Protein AF-A0A222WRU5-F1 (afdb_monomer_lite)

Organism: NCBI:txid172713

Radius of gyration: 14.09 Å; chains: 1; bounding box: 46×35×27 Å

Sequence (69 aa):
MGECKDGSFKRNFALDEAQASIRAARFAPDLASIERMTLLRDAITRLKSADLRIRDVKGVLYIEEVSIS

Foldseek 3Di:
DDPDPPLVVLQVVLLVQLLVLQCCLPPVPPADPVSSVVSNVSSVVSCVVSVHDCVNCVVVSPPDDPPPD

Structure (mmCIF, N/CA/C/O backbone):
data_AF-A0A222WRU5-F1
#
_entry.id   AF-A0A222WRU5-F1
#
loop_
_atom_site.group_PDB
_atom_site.id
_atom_site.type_symbol
_atom_site.label_atom_id
_atom_site.label_alt_id
_atom_site.label_comp_id
_atom_site.label_asym_id
_atom_site.label_entity_id
_atom_site.label_seq_id
_atom_site.pdbx_PDB_ins_code
_atom_site.Cartn_x
_atom_site.Cartn_y
_atom_site.Cartn_z
_atom_site.occupancy
_atom_site.B_iso_or_equiv
_atom_site.auth_seq_id
_atom_site.auth_comp_id
_atom_site.auth_asym_id
_atom_site.auth_atom_id
_atom_site.pdbx_PDB_model_num
ATOM 1 N N . MET A 1 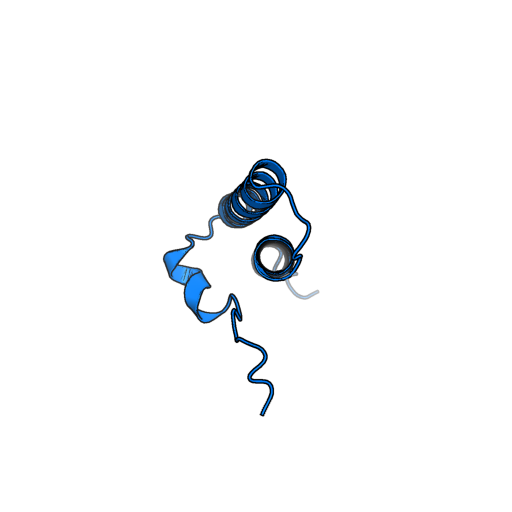1 ? -33.714 4.202 8.039 1.00 39.16 1 MET A N 1
ATOM 2 C CA . MET A 1 1 ? -32.528 4.639 7.272 1.00 39.16 1 MET A CA 1
ATOM 3 C C . MET A 1 1 ? -31.313 4.221 8.089 1.00 39.16 1 MET A C 1
ATOM 5 O O . MET A 1 1 ? -31.147 4.750 9.177 1.00 39.16 1 MET A O 1
ATOM 9 N N . GLY A 1 2 ? -30.590 3.177 7.678 1.00 47.41 2 GLY A N 1
ATOM 10 C CA . GLY A 1 2 ? -29.458 2.648 8.448 1.00 47.41 2 GLY A CA 1
ATOM 11 C C . GLY A 1 2 ? -28.244 3.567 8.341 1.00 47.41 2 GLY A C 1
ATOM 12 O O . GLY A 1 2 ? -27.980 4.099 7.267 1.00 47.41 2 GLY A O 1
ATOM 13 N N . GLU A 1 3 ? -27.531 3.763 9.446 1.00 51.34 3 GLU A N 1
ATOM 14 C CA . GLU A 1 3 ? -26.284 4.523 9.478 1.00 51.34 3 GLU A CA 1
ATOM 15 C C . GLU A 1 3 ? -25.269 3.874 8.528 1.00 51.34 3 GLU A C 1
ATOM 17 O O . GLU A 1 3 ? -24.770 2.772 8.776 1.00 51.34 3 GLU A O 1
ATOM 22 N N . CYS A 1 4 ? -24.980 4.530 7.402 1.00 52.22 4 CYS A N 1
ATOM 23 C CA . CYS A 1 4 ? -23.892 4.114 6.531 1.00 52.22 4 CYS A CA 1
ATOM 24 C C . CYS A 1 4 ? -22.601 4.224 7.340 1.00 52.22 4 CYS A C 1
ATOM 26 O O . CYS A 1 4 ? -22.190 5.317 7.725 1.00 52.22 4 CYS A O 1
ATOM 28 N N . LYS A 1 5 ? -21.982 3.075 7.623 1.00 58.72 5 LYS A N 1
ATOM 29 C CA . LYS A 1 5 ? -20.708 2.946 8.335 1.00 58.72 5 LYS A CA 1
ATOM 30 C C . LYS A 1 5 ? -19.562 3.534 7.498 1.00 58.72 5 LYS A C 1
ATOM 32 O O . LYS A 1 5 ? -18.723 2.795 6.986 1.00 58.72 5 LYS A O 1
ATOM 37 N N . ASP A 1 6 ? -19.534 4.857 7.359 1.00 62.25 6 ASP A N 1
ATOM 38 C CA . ASP A 1 6 ? -18.585 5.635 6.548 1.00 62.25 6 ASP A CA 1
ATOM 39 C C . ASP A 1 6 ? -17.124 5.262 6.860 1.00 62.25 6 ASP A C 1
ATOM 41 O O . ASP A 1 6 ? -16.319 5.024 5.959 1.00 62.25 6 ASP A O 1
ATOM 45 N N . GLY A 1 7 ? -16.809 5.061 8.145 1.00 63.78 7 GLY A N 1
ATOM 46 C CA . GLY A 1 7 ? -15.479 4.632 8.588 1.00 63.78 7 GLY A CA 1
ATOM 47 C C . GLY A 1 7 ? -15.096 3.205 8.175 1.00 63.78 7 GLY A C 1
ATOM 48 O O . GLY A 1 7 ? -13.929 2.941 7.896 1.00 63.78 7 GLY A O 1
ATOM 49 N N . SER A 1 8 ? -16.057 2.277 8.081 1.00 73.81 8 SER A N 1
ATOM 50 C CA . SER A 1 8 ? -15.774 0.898 7.651 1.00 73.81 8 SER A CA 1
ATOM 51 C C . SER A 1 8 ? -15.515 0.825 6.151 1.00 73.81 8 SER A C 1
ATOM 53 O O . SER A 1 8 ? -14.644 0.071 5.722 1.00 73.81 8 SER A O 1
ATOM 55 N N . PHE A 1 9 ? -16.253 1.607 5.360 1.00 76.38 9 PHE A N 1
ATOM 56 C CA . PHE A 1 9 ? -16.048 1.680 3.917 1.00 76.38 9 PHE A CA 1
ATOM 57 C C . PHE A 1 9 ? -14.678 2.285 3.586 1.00 76.38 9 PHE A C 1
ATOM 59 O O . PHE A 1 9 ? -13.907 1.673 2.851 1.00 76.38 9 PHE A O 1
ATOM 66 N N . LYS A 1 10 ? -14.327 3.419 4.212 1.00 79.19 10 LYS A N 1
ATOM 67 C CA . LYS A 1 10 ? -13.003 4.051 4.059 1.00 79.19 10 LYS A CA 1
ATOM 68 C C . LYS A 1 10 ? -11.857 3.117 4.440 1.00 79.19 10 LYS A C 1
ATOM 70 O O . LYS A 1 10 ? -10.863 3.047 3.724 1.00 79.19 10 LYS A O 1
ATOM 75 N N . ARG A 1 11 ? -12.009 2.370 5.539 1.00 82.62 11 ARG A N 1
ATOM 76 C CA . ARG A 1 11 ? -11.023 1.376 5.981 1.00 82.62 11 ARG A CA 1
ATOM 77 C C . ARG A 1 11 ? -10.812 0.276 4.944 1.00 82.62 11 ARG A C 1
ATOM 79 O O . ARG A 1 11 ? -9.670 -0.009 4.604 1.00 82.62 11 ARG A O 1
ATOM 86 N N . ASN A 1 12 ? -11.892 -0.331 4.455 1.00 84.88 12 ASN A N 1
ATOM 87 C CA . ASN A 1 12 ? -11.804 -1.425 3.486 1.00 84.88 12 ASN A CA 1
ATOM 88 C C . ASN A 1 12 ? -11.227 -0.948 2.150 1.00 84.88 12 ASN A C 1
ATOM 90 O O . ASN A 1 12 ? -10.336 -1.591 1.611 1.00 84.88 12 ASN A O 1
ATOM 94 N N . PHE A 1 13 ? -11.641 0.231 1.684 1.00 88.56 13 PHE A N 1
ATOM 95 C CA . PHE A 1 13 ? -11.096 0.832 0.471 1.00 88.56 13 PHE A CA 1
ATOM 96 C C . PHE A 1 13 ? -9.584 1.086 0.582 1.00 88.56 13 PHE A C 1
ATOM 98 O O . PHE A 1 13 ? -8.812 0.656 -0.271 1.00 88.56 13 PHE A O 1
ATOM 105 N N . ALA A 1 14 ? -9.135 1.699 1.683 1.00 89.94 14 ALA A N 1
ATOM 106 C CA . ALA A 1 14 ? -7.712 1.933 1.916 1.00 89.94 14 ALA A CA 1
ATOM 107 C C . ALA A 1 14 ? -6.898 0.630 2.009 1.00 89.94 14 ALA A C 1
ATOM 109 O O . ALA A 1 14 ? -5.737 0.604 1.598 1.00 89.94 14 ALA A O 1
ATOM 110 N N . LEU A 1 15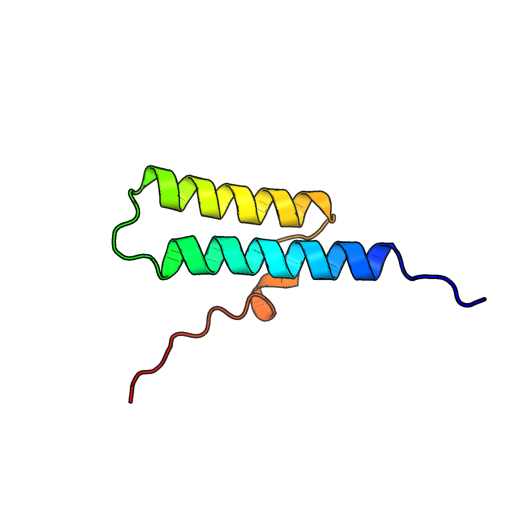 ? -7.491 -0.444 2.541 1.00 89.94 15 LEU A N 1
ATOM 111 C CA . LEU A 1 15 ? -6.878 -1.772 2.580 1.00 89.94 15 LEU A CA 1
ATOM 112 C C . LEU A 1 15 ? -6.739 -2.381 1.183 1.00 89.94 15 LEU A C 1
ATOM 114 O O . LEU A 1 15 ? -5.640 -2.814 0.833 1.00 89.94 15 LEU A O 1
ATOM 118 N N . ASP A 1 16 ? -7.811 -2.377 0.390 1.00 89.81 16 ASP A N 1
ATOM 119 C CA . ASP A 1 16 ? -7.823 -2.940 -0.964 1.00 89.81 16 ASP A CA 1
ATOM 120 C C . ASP A 1 16 ? -6.783 -2.261 -1.858 1.00 89.81 16 ASP A C 1
ATOM 122 O O . ASP A 1 16 ? -6.000 -2.924 -2.549 1.00 89.81 16 ASP A O 1
ATOM 126 N N . GLU A 1 17 ? -6.714 -0.933 -1.793 1.00 92.69 17 GLU A N 1
ATOM 127 C CA . GLU A 1 17 ? -5.759 -0.162 -2.577 1.00 92.69 17 GLU A CA 1
ATOM 128 C C . GLU A 1 17 ? -4.318 -0.332 -2.075 1.00 92.69 17 GLU A C 1
ATOM 130 O O . GLU A 1 17 ? -3.400 -0.508 -2.879 1.00 92.69 17 GLU A O 1
ATOM 135 N N . ALA A 1 18 ? -4.092 -0.350 -0.754 1.00 92.69 18 ALA A N 1
ATOM 136 C CA . ALA A 1 18 ? -2.764 -0.633 -0.210 1.00 92.69 18 ALA A CA 1
ATOM 137 C C . ALA A 1 18 ? -2.276 -2.031 -0.618 1.00 92.69 18 ALA A C 1
ATOM 139 O O . ALA A 1 18 ? -1.102 -2.217 -0.955 1.00 92.69 18 ALA A O 1
ATOM 140 N N . GLN A 1 19 ? -3.179 -3.010 -0.643 1.00 90.94 19 GLN A N 1
ATOM 141 C CA . GLN A 1 19 ? -2.877 -4.363 -1.089 1.00 90.94 19 GLN A CA 1
ATOM 142 C C . GLN A 1 19 ? -2.596 -4.425 -2.594 1.00 90.94 19 GLN A C 1
ATOM 144 O O . GLN A 1 19 ? -1.711 -5.175 -3.013 1.00 90.94 19 GLN A O 1
ATOM 149 N N . ALA A 1 20 ? -3.308 -3.651 -3.416 1.00 91.62 20 ALA A N 1
ATOM 150 C CA . ALA A 1 20 ? -3.023 -3.540 -4.845 1.00 91.62 20 ALA A CA 1
ATOM 151 C C . ALA A 1 20 ? -1.607 -2.993 -5.090 1.00 91.62 20 ALA A C 1
ATOM 153 O O . ALA A 1 20 ? -0.831 -3.618 -5.817 1.00 91.62 20 ALA A O 1
ATOM 154 N N . SER A 1 21 ? -1.228 -1.909 -4.408 1.00 93.31 21 SER A N 1
ATOM 155 C CA . SER A 1 21 ? 0.108 -1.315 -4.537 1.00 93.31 21 SER A CA 1
ATOM 156 C C . SER A 1 21 ? 1.217 -2.262 -4.055 1.00 93.31 21 SER A C 1
ATOM 158 O O . SER A 1 21 ? 2.238 -2.411 -4.729 1.00 93.31 21 SER A O 1
ATOM 160 N N . ILE A 1 22 ? 1.010 -2.991 -2.949 1.00 90.75 22 ILE A N 1
ATOM 161 C CA . ILE A 1 22 ? 1.969 -4.008 -2.474 1.00 90.75 22 ILE A CA 1
ATOM 162 C C . ILE A 1 22 ? 2.107 -5.164 -3.473 1.00 90.75 22 ILE A C 1
ATOM 164 O O . ILE A 1 22 ? 3.228 -5.609 -3.734 1.00 90.75 22 ILE A O 1
ATOM 168 N N . ARG A 1 23 ? 0.999 -5.646 -4.052 1.00 89.44 23 ARG A N 1
ATOM 169 C CA . ARG A 1 23 ? 1.034 -6.712 -5.065 1.00 89.44 23 ARG A CA 1
ATOM 170 C C . ARG A 1 23 ? 1.781 -6.266 -6.314 1.00 89.44 23 ARG A C 1
ATOM 172 O O . ARG A 1 23 ? 2.666 -6.988 -6.761 1.00 89.44 23 ARG A O 1
ATOM 179 N N . ALA A 1 24 ? 1.501 -5.068 -6.820 1.00 91.06 24 ALA A N 1
ATOM 180 C CA . ALA A 1 24 ? 2.217 -4.517 -7.964 1.00 91.06 24 ALA A CA 1
ATOM 181 C C . ALA A 1 24 ? 3.727 -4.394 -7.681 1.00 91.06 24 ALA A C 1
ATOM 183 O O . ALA A 1 24 ? 4.541 -4.807 -8.502 1.00 91.06 24 ALA A O 1
ATOM 184 N N . ALA A 1 25 ? 4.113 -3.932 -6.485 1.00 91.00 25 ALA A N 1
ATOM 185 C CA . ALA A 1 25 ? 5.521 -3.807 -6.107 1.00 91.00 25 ALA A CA 1
ATOM 186 C C . ALA A 1 25 ? 6.254 -5.157 -6.019 1.00 91.00 25 ALA A C 1
ATOM 188 O O . ALA A 1 25 ? 7.448 -5.224 -6.320 1.00 91.00 25 ALA A O 1
ATOM 189 N N . ARG A 1 26 ? 5.563 -6.217 -5.573 1.00 86.56 26 ARG A N 1
ATOM 190 C CA . ARG A 1 26 ? 6.150 -7.555 -5.382 1.00 86.56 26 ARG A CA 1
ATOM 191 C C . ARG A 1 26 ? 6.148 -8.406 -6.646 1.00 86.56 26 ARG A C 1
ATOM 193 O O . ARG A 1 26 ? 7.109 -9.134 -6.859 1.00 86.56 26 ARG A O 1
ATOM 200 N N . PHE A 1 27 ? 5.082 -8.344 -7.442 1.00 86.31 27 PHE A N 1
ATOM 201 C CA . PHE A 1 27 ? 4.840 -9.298 -8.526 1.00 86.31 27 PHE A CA 1
ATOM 202 C C . PHE A 1 27 ? 5.102 -8.743 -9.928 1.00 86.31 27 PHE A C 1
ATOM 204 O O . PHE A 1 27 ? 5.060 -9.515 -10.877 1.00 86.31 27 PHE A O 1
ATOM 211 N N . ALA A 1 28 ? 5.399 -7.449 -10.087 1.00 88.06 28 ALA A N 1
ATOM 212 C CA . ALA A 1 28 ? 5.869 -6.915 -11.363 1.00 88.06 28 ALA A CA 1
ATOM 213 C C . ALA A 1 28 ? 7.399 -7.106 -11.484 1.00 88.06 28 ALA A C 1
ATOM 215 O O . ALA A 1 28 ? 8.152 -6.399 -10.800 1.00 88.06 28 ALA A O 1
ATOM 216 N N . PRO A 1 29 ? 7.891 -8.051 -12.314 1.00 79.50 29 PRO A N 1
ATOM 217 C CA . PRO A 1 29 ? 9.319 -8.365 -12.391 1.00 79.50 29 PRO A CA 1
ATOM 218 C C . PRO A 1 29 ? 10.143 -7.190 -12.938 1.00 79.50 29 PRO A C 1
ATOM 220 O O . PRO A 1 29 ? 11.186 -6.860 -12.366 1.00 79.50 29 PRO A O 1
ATOM 223 N N . ASP A 1 30 ? 9.614 -6.490 -13.943 1.00 91.69 30 ASP A N 1
ATOM 224 C CA . ASP A 1 30 ? 10.307 -5.436 -14.700 1.00 91.69 30 ASP A CA 1
ATOM 225 C C . ASP A 1 30 ? 10.288 -4.051 -14.046 1.00 91.69 30 ASP A C 1
ATOM 227 O O . ASP A 1 30 ? 10.794 -3.081 -14.604 1.00 91.69 30 ASP A O 1
ATOM 231 N N . LEU A 1 31 ? 9.706 -3.934 -12.855 1.00 90.50 31 LEU A N 1
ATOM 232 C CA . LEU A 1 31 ? 9.566 -2.644 -12.196 1.00 90.50 31 LEU A CA 1
ATOM 233 C C . LEU A 1 31 ? 10.931 -2.123 -11.709 1.00 90.50 31 LEU A C 1
ATOM 235 O O . LEU A 1 31 ? 11.656 -2.817 -10.989 1.00 90.50 31 LEU A O 1
ATOM 239 N N . ALA A 1 32 ? 11.299 -0.885 -12.022 1.00 94.44 32 ALA A N 1
ATOM 240 C CA . ALA A 1 32 ? 12.533 -0.309 -11.499 1.00 94.44 32 ALA A CA 1
ATOM 241 C C . ALA A 1 32 ? 12.462 -0.170 -9.966 1.00 94.44 32 ALA A C 1
ATOM 243 O O . ALA A 1 32 ? 11.393 -0.004 -9.373 1.00 94.44 32 ALA A O 1
ATOM 244 N N . SER A 1 33 ? 13.614 -0.178 -9.289 1.00 92.38 33 SER A N 1
ATOM 245 C CA . SER A 1 33 ? 13.670 -0.037 -7.822 1.00 92.38 33 SER A CA 1
ATOM 246 C C . SER A 1 33 ? 12.952 1.221 -7.314 1.00 92.38 33 SER A C 1
ATOM 248 O O . SER A 1 33 ? 12.341 1.196 -6.245 1.00 92.38 33 SER A O 1
ATOM 250 N N . ILE A 1 34 ? 12.989 2.309 -8.092 1.00 95.31 34 ILE A N 1
ATOM 251 C CA . ILE A 1 34 ? 12.280 3.556 -7.781 1.00 95.31 34 ILE A CA 1
ATOM 252 C C . ILE A 1 34 ? 10.765 3.344 -7.828 1.00 95.31 34 ILE A C 1
ATOM 254 O O . ILE A 1 34 ? 10.072 3.724 -6.889 1.00 95.31 34 ILE A O 1
ATOM 258 N N . GLU A 1 35 ? 10.253 2.696 -8.871 1.00 94.81 35 GLU A N 1
ATOM 259 C CA . GLU A 1 35 ? 8.824 2.423 -9.036 1.00 94.81 35 GLU A CA 1
ATOM 260 C C . GLU A 1 35 ? 8.308 1.485 -7.941 1.00 94.81 35 GLU A C 1
ATOM 262 O O . GLU A 1 35 ? 7.259 1.747 -7.348 1.00 94.81 35 GLU A O 1
ATOM 267 N N . ARG A 1 36 ? 9.091 0.455 -7.577 1.00 93.75 36 ARG A N 1
ATOM 268 C CA . ARG A 1 36 ? 8.741 -0.444 -6.462 1.00 93.75 36 ARG A CA 1
ATOM 269 C C . ARG A 1 36 ? 8.615 0.347 -5.170 1.00 93.75 36 ARG A C 1
ATOM 271 O O . ARG A 1 36 ? 7.649 0.185 -4.429 1.00 93.75 36 ARG A O 1
ATOM 278 N N . MET A 1 37 ? 9.571 1.238 -4.911 1.00 94.00 37 MET A N 1
ATOM 279 C CA . MET A 1 37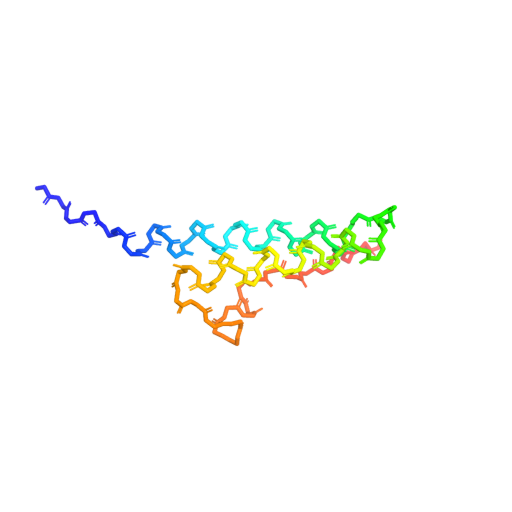 ? 9.550 2.082 -3.722 1.00 94.00 37 MET A CA 1
ATOM 280 C C . MET A 1 37 ? 8.367 3.058 -3.729 1.00 94.00 37 MET A C 1
ATOM 282 O O . MET A 1 37 ? 7.766 3.295 -2.681 1.00 94.00 37 MET A O 1
ATOM 286 N N . THR A 1 38 ? 8.005 3.604 -4.890 1.00 96.19 38 THR A N 1
ATOM 287 C CA . THR A 1 38 ? 6.825 4.463 -5.047 1.00 96.19 38 THR A CA 1
ATOM 288 C C . THR A 1 38 ? 5.548 3.717 -4.681 1.00 96.19 38 THR A C 1
ATOM 290 O O . THR A 1 38 ? 4.778 4.220 -3.868 1.00 96.19 38 THR A O 1
ATOM 293 N N . LEU A 1 39 ? 5.361 2.494 -5.176 1.00 94.31 39 LEU A N 1
ATOM 294 C CA . LEU A 1 39 ? 4.194 1.670 -4.847 1.00 94.31 39 LEU A CA 1
ATOM 295 C C . LEU A 1 39 ? 4.131 1.301 -3.359 1.00 94.31 39 LEU A C 1
ATOM 297 O O . LEU A 1 39 ? 3.070 1.361 -2.741 1.00 94.31 39 LEU A O 1
ATOM 301 N N . LEU A 1 40 ? 5.270 0.972 -2.743 1.00 92.69 40 LEU A N 1
ATOM 302 C CA . LEU A 1 40 ? 5.311 0.701 -1.304 1.00 92.69 40 LEU A CA 1
ATOM 303 C C . LEU A 1 40 ? 4.962 1.949 -0.478 1.00 92.69 40 LEU A C 1
ATOM 305 O O . LEU A 1 40 ? 4.232 1.854 0.508 1.00 92.69 40 LEU A O 1
ATOM 309 N N . ARG A 1 41 ? 5.443 3.132 -0.879 1.00 94.75 41 ARG A N 1
ATOM 310 C CA . ARG A 1 41 ? 5.085 4.403 -0.223 1.00 94.75 41 ARG A CA 1
ATOM 311 C C . ARG A 1 41 ? 3.619 4.765 -0.425 1.00 94.75 41 ARG A C 1
ATOM 313 O O . ARG A 1 41 ? 2.996 5.262 0.515 1.00 94.75 41 ARG A O 1
ATOM 320 N N . ASP A 1 42 ? 3.080 4.505 -1.610 1.00 94.50 42 ASP A N 1
ATOM 321 C CA . ASP A 1 42 ? 1.664 4.690 -1.918 1.00 94.50 42 ASP A CA 1
ATOM 322 C C . ASP A 1 42 ? 0.801 3.824 -0.990 1.00 94.50 42 ASP A C 1
ATOM 324 O O . ASP A 1 42 ? -0.048 4.354 -0.275 1.00 94.50 42 ASP A O 1
ATOM 328 N N . ALA A 1 43 ? 1.123 2.532 -0.854 1.00 92.69 43 ALA A N 1
ATOM 329 C CA . ALA A 1 43 ? 0.432 1.638 0.074 1.00 92.69 43 ALA A CA 1
ATOM 330 C C . ALA A 1 43 ? 0.436 2.168 1.520 1.00 92.69 43 ALA A C 1
ATOM 332 O O . ALA A 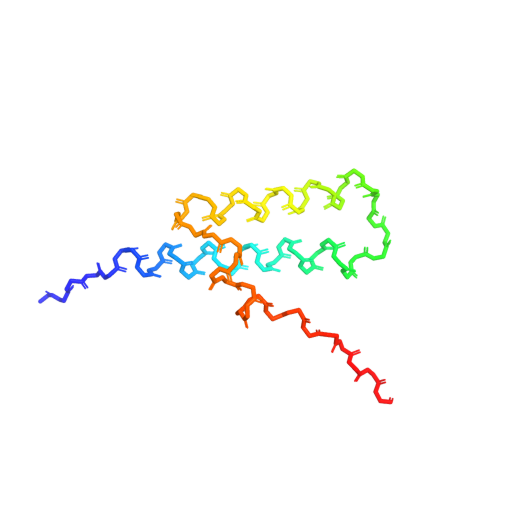1 43 ? -0.602 2.212 2.179 1.00 92.69 43 ALA A O 1
ATOM 333 N N . ILE A 1 44 ? 1.590 2.630 2.013 1.00 92.00 44 ILE A N 1
ATOM 334 C CA . ILE A 1 44 ? 1.709 3.204 3.364 1.00 92.00 44 ILE A CA 1
ATOM 335 C C . ILE A 1 44 ? 0.864 4.476 3.504 1.00 92.00 44 ILE A C 1
ATOM 337 O O . ILE A 1 44 ? 0.250 4.692 4.550 1.00 92.00 44 ILE A O 1
ATOM 341 N N . THR A 1 45 ? 0.835 5.321 2.474 1.00 94.69 45 THR A N 1
ATOM 342 C CA . THR A 1 45 ? 0.055 6.566 2.465 1.00 94.69 45 THR A CA 1
ATOM 343 C C . THR A 1 45 ? -1.438 6.278 2.570 1.00 94.69 45 THR A C 1
ATOM 345 O O . THR A 1 45 ? -2.120 6.896 3.390 1.00 94.69 45 THR A O 1
ATOM 348 N N . ARG A 1 46 ? -1.932 5.285 1.827 1.00 91.81 46 ARG A N 1
ATOM 349 C CA . ARG A 1 46 ? -3.342 4.872 1.867 1.00 91.81 46 ARG A CA 1
ATOM 350 C C . ARG A 1 46 ? -3.743 4.345 3.236 1.00 91.81 46 ARG A C 1
ATOM 352 O O . ARG A 1 46 ? -4.734 4.810 3.794 1.00 91.81 46 ARG A O 1
ATOM 359 N N . LEU A 1 47 ? -2.915 3.488 3.837 1.00 91.50 47 LEU A N 1
ATOM 360 C CA . LEU A 1 47 ? -3.143 3.012 5.205 1.00 91.50 47 LEU A CA 1
ATOM 361 C C . LEU A 1 47 ? -3.201 4.170 6.211 1.00 91.50 47 LEU A C 1
ATOM 363 O O . LEU A 1 47 ? -4.137 4.248 7.003 1.00 91.50 47 LEU A O 1
ATOM 367 N N . LYS A 1 48 ? -2.252 5.112 6.138 1.00 91.25 48 LYS A N 1
ATOM 368 C CA . LYS A 1 48 ? -2.235 6.293 7.017 1.00 91.25 48 LYS A CA 1
ATOM 369 C C . LYS A 1 48 ? -3.469 7.175 6.847 1.00 91.25 48 LYS A C 1
ATOM 371 O O . LYS A 1 48 ? -3.976 7.679 7.842 1.00 91.25 48 LYS A O 1
ATOM 376 N N . SER A 1 49 ? -3.963 7.345 5.619 1.00 89.50 49 SER A N 1
ATOM 377 C CA . SER A 1 49 ? -5.163 8.150 5.347 1.00 89.50 49 SER A CA 1
ATOM 378 C C . SER A 1 49 ? -6.432 7.590 6.004 1.00 89.50 49 SER A C 1
ATOM 380 O O . SER A 1 49 ? -7.373 8.337 6.259 1.00 89.50 49 SER A O 1
ATOM 382 N N . ALA A 1 50 ? -6.429 6.293 6.327 1.00 89.38 50 ALA A N 1
ATOM 383 C CA . ALA A 1 50 ? -7.500 5.597 7.033 1.00 89.38 50 ALA A CA 1
ATOM 384 C C . ALA A 1 50 ? -7.185 5.328 8.519 1.00 89.38 50 ALA A C 1
ATOM 386 O O . ALA A 1 50 ? -7.870 4.519 9.144 1.00 89.38 50 ALA A O 1
ATOM 387 N N . ASP A 1 51 ? -6.151 5.972 9.077 1.00 89.81 51 ASP A N 1
ATOM 388 C CA . ASP A 1 51 ? -5.661 5.765 10.451 1.00 89.81 51 ASP A CA 1
ATOM 389 C C . ASP A 1 51 ? -5.271 4.301 10.758 1.00 89.81 51 ASP A C 1
ATOM 391 O O . ASP A 1 51 ? -5.380 3.801 11.877 1.00 89.81 51 ASP A O 1
ATOM 395 N N . LEU A 1 52 ? -4.800 3.574 9.740 1.00 88.19 52 LEU A N 1
ATOM 396 C CA . LEU A 1 52 ? -4.396 2.175 9.861 1.00 88.19 52 LEU A CA 1
ATOM 397 C C . LEU A 1 52 ? -2.888 2.056 10.042 1.00 88.19 52 LEU A C 1
ATOM 399 O O . LEU A 1 52 ? -2.092 2.541 9.231 1.00 88.19 52 LEU A O 1
ATOM 403 N N . ARG A 1 53 ? -2.469 1.322 11.076 1.00 86.44 53 ARG A N 1
ATOM 404 C CA . ARG A 1 53 ? -1.063 0.945 11.241 1.00 86.44 53 ARG A CA 1
ATOM 405 C C . ARG A 1 53 ? -0.799 -0.348 10.489 1.00 86.44 53 ARG A C 1
ATOM 407 O O . ARG A 1 53 ? -1.554 -1.306 10.600 1.00 86.44 53 ARG A O 1
ATOM 414 N N . ILE A 1 54 ? 0.350 -0.420 9.816 1.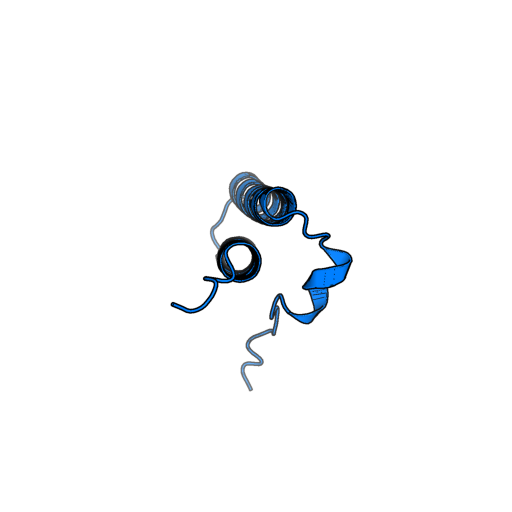00 82.69 54 ILE A N 1
ATOM 415 C CA . ILE A 1 54 ? 0.797 -1.622 9.087 1.00 82.69 54 ILE A CA 1
ATOM 416 C C . ILE A 1 54 ? 0.738 -2.876 9.974 1.00 82.69 54 ILE A C 1
ATOM 418 O O . ILE A 1 54 ? 0.342 -3.936 9.508 1.00 82.69 54 ILE A O 1
ATOM 422 N N . ARG A 1 55 ? 1.100 -2.766 11.261 1.00 83.00 55 ARG A N 1
ATOM 423 C CA . ARG A 1 55 ? 1.075 -3.894 12.210 1.00 83.00 55 ARG A CA 1
ATOM 424 C C . ARG A 1 55 ? -0.326 -4.474 12.414 1.00 83.00 55 ARG A C 1
ATOM 426 O O . ARG A 1 55 ? -0.439 -5.685 12.554 1.00 83.00 55 ARG A O 1
ATOM 433 N N . ASP A 1 56 ? -1.355 -3.633 12.364 1.00 81.50 56 ASP A N 1
ATOM 434 C CA . ASP A 1 56 ? -2.749 -4.028 12.591 1.00 81.50 56 ASP A CA 1
ATOM 435 C C . ASP A 1 56 ? -3.365 -4.689 11.353 1.00 81.50 56 ASP A C 1
ATOM 437 O O . ASP A 1 56 ? -4.380 -5.374 11.448 1.00 81.50 56 ASP A O 1
ATOM 441 N N . VAL A 1 57 ? -2.754 -4.481 10.183 1.00 80.94 57 VAL A N 1
ATOM 442 C CA . VAL A 1 57 ? -3.286 -4.935 8.892 1.00 80.94 57 VAL A CA 1
ATOM 443 C C . VAL A 1 57 ? -2.376 -5.938 8.185 1.00 80.94 57 VAL A C 1
ATOM 445 O O . VAL A 1 57 ? -2.755 -6.514 7.172 1.00 80.94 57 VAL A O 1
ATOM 448 N N . LYS A 1 58 ? -1.183 -6.209 8.725 1.00 78.31 58 LYS A N 1
ATOM 449 C CA . LYS A 1 58 ? -0.206 -7.135 8.134 1.00 78.31 58 LYS A CA 1
ATOM 450 C C . LYS A 1 58 ? -0.792 -8.527 7.871 1.00 78.31 58 LYS A C 1
ATOM 452 O O . LYS A 1 58 ? -0.414 -9.142 6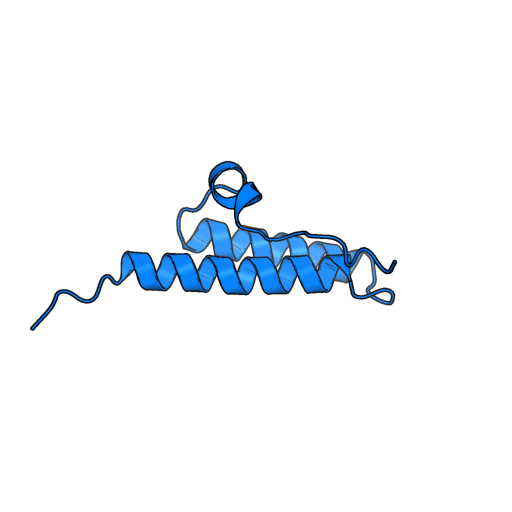.887 1.00 78.31 58 LYS A O 1
ATOM 457 N N . GLY A 1 59 ? -1.686 -9.011 8.738 1.00 74.25 59 GLY A N 1
ATOM 458 C CA . GLY A 1 59 ? -2.328 -10.323 8.587 1.00 74.25 59 GLY A CA 1
ATOM 459 C C . GLY A 1 59 ? -3.463 -10.366 7.559 1.00 74.25 59 GLY A C 1
ATOM 460 O O . GLY A 1 59 ? -3.861 -11.452 7.164 1.00 74.25 59 GLY A O 1
ATOM 461 N N . VAL A 1 60 ? -3.979 -9.208 7.132 1.00 73.62 60 VAL A N 1
ATOM 462 C CA . VAL A 1 60 ? -5.043 -9.108 6.113 1.00 73.62 60 VAL A CA 1
ATOM 463 C C . VAL A 1 60 ? -4.526 -8.625 4.766 1.00 73.62 60 VAL A C 1
ATOM 465 O O . VAL A 1 60 ? -5.188 -8.817 3.755 1.00 73.62 60 VAL A O 1
ATOM 468 N N . LEU A 1 61 ? -3.331 -8.032 4.731 1.00 71.12 61 LEU A N 1
ATOM 469 C CA . LEU A 1 61 ? -2.569 -7.879 3.503 1.00 71.12 61 LEU A CA 1
ATOM 470 C C . LEU A 1 61 ? -2.149 -9.293 3.086 1.00 71.12 61 LEU A C 1
ATOM 472 O O . LEU A 1 61 ? -1.085 -9.763 3.481 1.00 71.12 61 LEU A O 1
ATOM 476 N N . TYR A 1 62 ? -3.031 -9.988 2.363 1.00 62.03 62 TYR A N 1
ATOM 477 C CA . TYR A 1 62 ? -2.812 -11.327 1.814 1.00 62.03 62 TYR A CA 1
ATOM 478 C C . TYR A 1 62 ? -1.632 -11.283 0.837 1.00 62.03 62 TYR A C 1
ATOM 480 O O . TYR A 1 62 ? -1.786 -11.112 -0.374 1.00 62.03 62 TYR A O 1
ATOM 488 N N . ILE A 1 63 ? -0.429 -11.380 1.394 1.00 63.16 63 ILE A N 1
ATOM 489 C CA . ILE A 1 63 ? 0.827 -11.586 0.685 1.00 63.16 63 ILE A CA 1
ATOM 490 C C . ILE A 1 63 ? 1.066 -13.097 0.707 1.00 63.16 63 ILE A C 1
ATOM 492 O O . ILE A 1 63 ? 2.025 -13.568 1.309 1.00 63.16 63 ILE A O 1
ATOM 496 N N . GLU A 1 64 ? 0.147 -13.870 0.133 1.00 55.28 64 GLU A N 1
ATOM 497 C CA . GLU A 1 64 ? 0.433 -15.276 -0.131 1.00 55.28 64 GLU A CA 1
ATOM 498 C C . GLU A 1 64 ? 1.127 -15.386 -1.485 1.00 55.28 64 GLU A C 1
ATOM 500 O O . GLU A 1 64 ? 0.661 -14.869 -2.505 1.00 55.28 64 GLU A O 1
ATOM 505 N N . GLU A 1 65 ? 2.307 -16.001 -1.439 1.00 50.31 65 GLU A N 1
ATOM 506 C CA . GLU A 1 65 ? 2.990 -16.578 -2.585 1.00 50.31 65 GLU A CA 1
ATOM 507 C C . GLU A 1 65 ? 2.005 -17.439 -3.373 1.00 50.31 65 GLU A C 1
ATOM 509 O O . GLU A 1 65 ? 1.303 -18.278 -2.811 1.00 50.31 65 GLU A O 1
ATOM 514 N N . VAL A 1 66 ? 1.992 -17.275 -4.695 1.00 50.81 66 VAL A N 1
ATOM 515 C CA . VAL A 1 66 ? 1.494 -18.337 -5.562 1.00 50.81 66 VAL A CA 1
ATOM 516 C C . VAL A 1 66 ? 2.492 -19.483 -5.408 1.00 50.81 66 VAL A C 1
ATOM 518 O O . VAL A 1 66 ? 3.522 -19.502 -6.077 1.00 50.81 66 VAL A O 1
ATOM 521 N N . SER A 1 67 ? 2.218 -20.404 -4.485 1.00 41.41 67 SER A N 1
ATOM 522 C CA . SER A 1 67 ? 2.837 -21.725 -4.463 1.00 41.41 67 SER A CA 1
ATOM 523 C C . SER A 1 67 ? 2.442 -22.421 -5.761 1.00 41.41 67 SER A C 1
ATOM 525 O O . SER A 1 67 ? 1.391 -23.056 -5.845 1.00 41.41 67 SER A O 1
ATOM 527 N N . ILE A 1 68 ? 3.242 -22.238 -6.809 1.00 47.50 68 ILE A N 1
ATOM 528 C CA . ILE A 1 68 ? 3.156 -23.076 -7.999 1.00 47.50 68 ILE A CA 1
ATOM 529 C C . ILE A 1 68 ? 3.691 -24.438 -7.551 1.00 47.50 68 ILE A C 1
ATOM 531 O O . ILE A 1 68 ? 4.860 -24.553 -7.184 1.00 47.50 68 ILE A O 1
ATOM 535 N N . SER A 1 69 ? 2.776 -25.405 -7.460 1.00 41.81 69 SER A N 1
ATOM 536 C CA . SER A 1 69 ? 3.068 -26.818 -7.190 1.00 41.81 69 SER A CA 1
ATOM 537 C C . SER A 1 69 ? 3.852 -27.452 -8.332 1.00 41.81 69 SER A C 1
ATOM 539 O O . SER A 1 69 ? 3.633 -27.027 -9.490 1.00 41.81 69 SER A O 1
#

Secondary structure (DSSP, 8-state):
-----HHHHHHHHHHHHHHHHHHHHHH-TT--HHHHHHHHHHHHHHHHHTT--HHHHTTTS--------

pLDDT: mean 80.41, std 16.19, range [39.16, 96.19]